Protein AF-R9HXW6-F1 (afdb_monomer_lite)

Sequence (60 aa):
MIKDPKKLARRMLILCILIGIIAFAVGIIAMVMEQYIIAIAMGIVTVGQVWNYNKWKSIR

Organism: NCBI:txid671267

Secondary structure (DSSP, 8-state):
--S-HHHHHHHHHHHHHHHHHHHHHHHHHHHHTT-HHHHHHHHHHHHHHHHHHHHHHHH-

Radius of gyration: 14.06 Å; chains: 1; bounding box: 25×17×44 Å

Foldseek 3Di:
DPPDLLVVLVVQLVVLVVLLVVLVVVLVVCVVVVVVVSNVVSVVSNVVSVVSNVVSVVRD

pLDDT: mean 87.65, std 9.06, range [50.03, 95.06]

Structure (mmCIF, N/CA/C/O backbone):
data_AF-R9HXW6-F1
#
_entry.id   AF-R9HXW6-F1
#
loop_
_atom_site.group_PDB
_atom_site.id
_atom_site.type_symbol
_atom_site.label_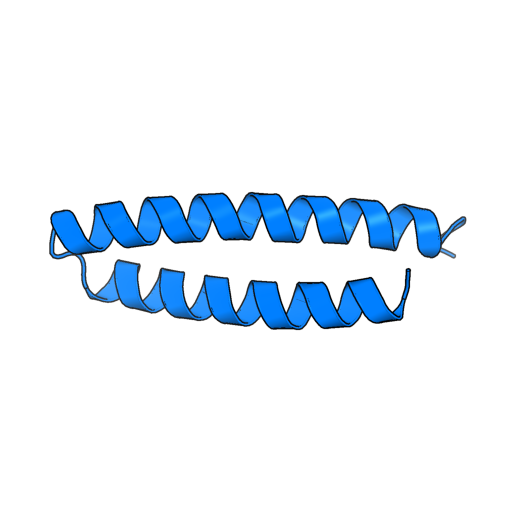atom_id
_atom_site.label_alt_id
_atom_site.label_comp_id
_atom_site.label_asym_id
_atom_site.label_entity_id
_atom_site.label_seq_id
_atom_site.pdbx_PDB_ins_code
_atom_site.Cartn_x
_atom_site.Cartn_y
_atom_site.Cartn_z
_atom_site.occupancy
_atom_site.B_iso_or_equiv
_atom_site.auth_seq_id
_atom_site.auth_comp_id
_atom_site.auth_asym_id
_atom_site.auth_atom_id
_atom_site.pdbx_PDB_model_num
ATOM 1 N N . MET A 1 1 ? -2.494 14.176 23.799 1.00 50.03 1 MET A N 1
ATOM 2 C CA . MET A 1 1 ? -3.512 13.108 23.685 1.00 50.03 1 MET A CA 1
ATOM 3 C C . MET A 1 1 ? -4.396 13.426 22.483 1.00 50.03 1 MET A C 1
ATOM 5 O O . MET A 1 1 ? -4.902 14.541 22.413 1.00 50.03 1 MET A O 1
ATOM 9 N N . ILE A 1 2 ? -4.491 12.539 21.485 1.00 57.84 2 ILE A N 1
ATOM 10 C CA . ILE A 1 2 ? -5.323 12.777 20.291 1.00 57.84 2 ILE A CA 1
ATOM 11 C C . ILE A 1 2 ? -6.776 12.896 20.765 1.00 57.84 2 ILE A C 1
ATOM 13 O O . ILE A 1 2 ? -7.322 11.925 21.275 1.00 57.84 2 ILE A O 1
ATOM 17 N N . LYS A 1 3 ? -7.368 14.091 20.628 1.00 63.62 3 LYS A N 1
ATOM 18 C CA . LYS A 1 3 ? -8.721 14.403 21.125 1.00 63.62 3 LYS A CA 1
ATOM 19 C C . LYS A 1 3 ? -9.806 13.485 20.542 1.00 63.62 3 LYS A C 1
ATOM 21 O O . LYS A 1 3 ? -10.763 13.203 21.241 1.00 63.62 3 LYS A O 1
ATOM 26 N N . ASP A 1 4 ? -9.615 12.976 19.317 1.00 73.50 4 ASP A N 1
ATOM 27 C CA . ASP A 1 4 ? -10.560 12.077 18.636 1.00 73.50 4 ASP A CA 1
ATOM 28 C C . ASP A 1 4 ? -9.852 11.086 17.687 1.00 73.50 4 ASP A C 1
ATOM 30 O O . ASP A 1 4 ? -9.638 11.395 16.503 1.00 73.50 4 ASP A O 1
ATOM 34 N N . PRO A 1 5 ? -9.499 9.872 18.149 1.00 75.38 5 PRO A N 1
ATOM 35 C CA . PRO A 1 5 ? -8.791 8.883 17.331 1.00 75.38 5 PRO A CA 1
ATOM 36 C C . PRO A 1 5 ? -9.590 8.452 16.090 1.00 75.38 5 PRO A C 1
ATOM 38 O O . PRO A 1 5 ? -9.012 8.260 15.022 1.00 75.38 5 PRO A O 1
ATOM 41 N N . LYS A 1 6 ? -10.928 8.421 16.171 1.00 80.06 6 LYS A N 1
ATOM 42 C CA . LYS A 1 6 ? -11.813 8.075 15.042 1.00 80.06 6 LYS A CA 1
ATOM 43 C C . LYS A 1 6 ? -11.801 9.121 13.920 1.00 80.06 6 LYS A C 1
ATOM 45 O O . LYS A 1 6 ? -11.867 8.783 12.736 1.00 80.06 6 LYS A O 1
ATOM 50 N N . LYS A 1 7 ? -11.703 10.411 14.271 1.00 83.00 7 LYS A N 1
ATOM 51 C CA . LYS A 1 7 ? -11.627 11.514 13.294 1.00 83.00 7 LYS A CA 1
ATOM 52 C C . LYS A 1 7 ? -10.269 11.527 12.595 1.00 83.00 7 LYS A C 1
ATOM 54 O O . LYS A 1 7 ? -10.207 11.763 11.389 1.00 83.00 7 LYS A O 1
ATOM 59 N N . LEU A 1 8 ? -9.202 11.220 13.335 1.00 84.81 8 LEU A N 1
ATOM 60 C CA . LEU A 1 8 ? -7.859 11.066 12.782 1.00 84.81 8 LEU A CA 1
ATOM 61 C C . LEU A 1 8 ? -7.765 9.854 11.843 1.00 84.81 8 LEU A C 1
ATOM 63 O O . LEU A 1 8 ? -7.304 10.011 10.715 1.00 84.81 8 LEU A O 1
ATOM 67 N N . ALA A 1 9 ? -8.274 8.687 12.254 1.00 85.69 9 ALA A N 1
ATOM 68 C CA . ALA A 1 9 ? -8.290 7.475 11.432 1.00 85.69 9 ALA A CA 1
ATOM 69 C C . ALA A 1 9 ? -9.021 7.695 10.097 1.00 85.69 9 ALA A C 1
ATOM 71 O O . ALA A 1 9 ? -8.537 7.295 9.042 1.00 85.69 9 ALA A O 1
ATOM 72 N N . ARG A 1 10 ? -10.146 8.425 10.112 1.00 85.88 10 ARG A N 1
ATOM 73 C CA . ARG A 1 10 ? -10.873 8.799 8.889 1.00 85.88 10 ARG A CA 1
ATOM 74 C C . ARG A 1 10 ? -10.038 9.670 7.946 1.00 85.88 10 ARG A C 1
ATOM 76 O O . ARG A 1 10 ? -10.058 9.434 6.743 1.00 85.88 10 ARG A O 1
ATOM 83 N N . ARG A 1 11 ? -9.309 10.660 8.471 1.00 87.12 11 ARG A N 1
ATOM 84 C CA . ARG A 1 11 ? -8.424 11.522 7.666 1.00 87.12 11 ARG A CA 1
ATOM 85 C C . ARG A 1 11 ? -7.258 10.729 7.072 1.00 87.12 11 ARG A C 1
ATOM 87 O O . ARG A 1 11 ? -6.991 10.861 5.886 1.00 87.12 11 ARG A O 1
ATOM 94 N N . MET A 1 12 ? -6.630 9.864 7.867 1.00 88.06 12 MET A N 1
ATOM 95 C CA . MET A 1 12 ? -5.554 8.966 7.423 1.00 88.06 12 MET A CA 1
ATOM 96 C C . MET A 1 12 ? -6.022 8.004 6.321 1.00 88.06 12 MET A C 1
ATOM 98 O O . MET A 1 12 ? -5.327 7.838 5.327 1.00 88.06 12 MET A O 1
ATOM 102 N N . LEU A 1 13 ? -7.226 7.432 6.444 1.00 88.06 13 LEU A N 1
ATOM 103 C CA . LEU A 1 13 ? -7.822 6.574 5.411 1.00 88.06 13 LEU A CA 1
ATOM 104 C C . LEU A 1 13 ? -8.024 7.309 4.081 1.00 88.06 13 LEU A C 1
ATOM 106 O O . LEU A 1 13 ? -7.720 6.753 3.029 1.00 88.06 13 LEU A O 1
ATOM 110 N N . ILE A 1 14 ? -8.516 8.551 4.125 1.00 89.94 14 ILE A N 1
ATOM 111 C CA . ILE A 1 14 ? -8.691 9.379 2.922 1.00 89.94 14 ILE A CA 1
ATOM 112 C C . ILE A 1 14 ? -7.332 9.654 2.271 1.00 89.94 14 ILE A C 1
ATOM 114 O O . ILE A 1 14 ? -7.200 9.504 1.060 1.00 89.94 14 ILE A O 1
ATOM 118 N N . LEU A 1 15 ? -6.314 9.990 3.069 1.00 90.25 15 LEU A N 1
ATOM 119 C CA . LEU A 1 15 ? -4.954 10.200 2.571 1.00 90.25 15 LEU A CA 1
ATOM 120 C C . LEU A 1 15 ? -4.360 8.922 1.960 1.00 90.25 15 LEU A C 1
ATOM 122 O O . LEU A 1 15 ? -3.777 9.003 0.885 1.00 90.25 15 LEU A O 1
ATOM 126 N N . CYS A 1 16 ? -4.556 7.749 2.575 1.00 91.06 16 CYS A N 1
ATOM 127 C CA . CYS A 1 16 ? -4.130 6.462 2.010 1.00 91.06 16 CYS A CA 1
ATOM 128 C C . CYS A 1 16 ? -4.723 6.212 0.622 1.00 91.06 16 CYS A C 1
ATOM 130 O O . CYS A 1 16 ? -4.005 5.806 -0.287 1.00 91.06 16 CYS A O 1
ATOM 132 N N . ILE A 1 17 ? -6.024 6.468 0.452 1.00 89.75 17 ILE A N 1
ATOM 133 C CA . ILE A 1 17 ? -6.694 6.310 -0.844 1.00 89.75 17 ILE A CA 1
ATOM 134 C C . ILE A 1 17 ? -6.114 7.300 -1.860 1.00 89.75 17 ILE A C 1
ATOM 136 O O . ILE A 1 17 ? -5.791 6.906 -2.976 1.00 89.75 17 ILE A O 1
ATOM 140 N N . LEU A 1 18 ? -5.932 8.565 -1.468 1.00 93.38 18 LEU A N 1
ATOM 141 C CA . LEU A 1 18 ? -5.397 9.600 -2.353 1.00 93.38 18 LEU A CA 1
ATOM 142 C C . LEU A 1 18 ? -3.976 9.257 -2.833 1.00 93.38 18 LEU A C 1
ATOM 144 O O . LEU A 1 18 ? -3.691 9.315 -4.026 1.00 93.38 18 LEU A O 1
ATOM 148 N N . ILE A 1 19 ? -3.104 8.847 -1.907 1.00 92.81 19 ILE A N 1
ATOM 149 C CA . ILE A 1 19 ? -1.724 8.446 -2.207 1.00 92.81 19 ILE A CA 1
ATOM 150 C C . ILE A 1 19 ? -1.710 7.170 -3.053 1.00 92.81 19 ILE A C 1
ATOM 152 O O . ILE A 1 19 ? -0.928 7.085 -3.993 1.00 92.81 19 ILE A O 1
ATOM 156 N N . GLY A 1 20 ? -2.586 6.203 -2.765 1.00 91.62 20 GLY A N 1
ATOM 157 C CA . GLY A 1 20 ? -2.716 4.978 -3.555 1.00 91.62 20 GLY A CA 1
ATOM 158 C C . GLY A 1 20 ? -3.096 5.252 -5.012 1.00 91.62 20 GLY A C 1
ATOM 159 O O . GLY A 1 20 ? -2.488 4.684 -5.914 1.00 91.62 20 GLY A O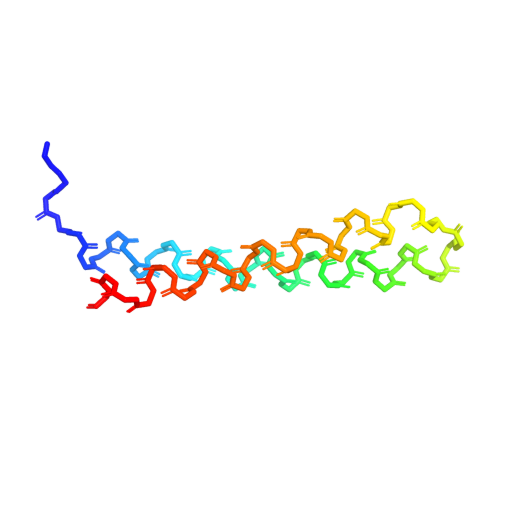 1
ATOM 160 N N . ILE A 1 21 ? -4.037 6.171 -5.257 1.00 92.50 21 ILE A N 1
ATOM 161 C CA . ILE A 1 21 ? -4.440 6.569 -6.616 1.00 92.50 21 ILE A CA 1
ATOM 162 C C . ILE A 1 21 ? -3.277 7.240 -7.358 1.00 92.50 21 ILE A C 1
ATOM 164 O O . ILE A 1 21 ? -3.004 6.896 -8.507 1.00 92.50 21 ILE A O 1
ATOM 168 N N . ILE A 1 22 ? -2.567 8.167 -6.705 1.00 94.81 22 ILE A N 1
ATOM 169 C CA . ILE A 1 22 ? -1.423 8.862 -7.314 1.00 94.81 22 ILE A CA 1
ATOM 170 C C . ILE A 1 22 ? -0.290 7.873 -7.612 1.00 94.81 22 ILE A C 1
ATOM 172 O O . ILE A 1 22 ? 0.246 7.881 -8.716 1.00 94.81 22 ILE A O 1
ATOM 176 N N . ALA A 1 23 ? 0.048 6.993 -6.666 1.00 92.50 23 ALA A N 1
ATOM 177 C CA . ALA A 1 23 ? 1.083 5.978 -6.849 1.00 92.50 23 ALA A CA 1
ATOM 178 C C . ALA A 1 23 ? 0.747 5.029 -8.006 1.00 92.50 23 ALA A C 1
ATOM 180 O O . ALA A 1 23 ? 1.618 4.711 -8.812 1.00 92.50 23 ALA A O 1
ATOM 181 N N . PHE A 1 24 ? -0.521 4.634 -8.139 1.00 91.69 24 PHE A N 1
ATOM 182 C CA . PHE A 1 24 ? -0.978 3.804 -9.247 1.00 91.69 24 PHE A CA 1
ATOM 183 C C . PHE A 1 24 ? -0.867 4.528 -10.597 1.00 91.69 24 PHE A C 1
ATOM 185 O O . PHE A 1 24 ? -0.325 3.970 -11.550 1.00 91.69 24 PHE A O 1
ATOM 192 N N . ALA A 1 25 ? -1.300 5.792 -10.673 1.00 94.25 25 ALA A N 1
ATOM 193 C CA . ALA A 1 25 ? -1.186 6.601 -11.887 1.00 94.25 25 ALA A CA 1
ATOM 194 C C . ALA A 1 25 ? 0.279 6.802 -12.312 1.00 94.25 25 ALA A C 1
ATOM 196 O O . ALA A 1 25 ? 0.627 6.581 -13.471 1.00 94.25 25 ALA A O 1
ATOM 197 N N . VAL A 1 26 ? 1.154 7.157 -11.366 1.00 94.25 26 VAL A N 1
ATOM 198 C CA . VAL A 1 26 ? 2.594 7.310 -11.623 1.00 94.25 26 VAL A CA 1
ATOM 199 C C . VAL A 1 26 ? 3.228 5.974 -12.007 1.00 94.25 26 VAL A C 1
ATOM 201 O O . VAL A 1 26 ? 4.065 5.943 -12.902 1.00 94.25 26 VAL A O 1
ATOM 204 N N . GLY A 1 27 ? 2.802 4.865 -11.397 1.00 93.31 27 GLY A N 1
ATOM 205 C CA . GLY A 1 27 ? 3.251 3.521 -11.754 1.00 93.31 27 GLY A CA 1
ATOM 206 C C . GLY A 1 27 ? 2.936 3.159 -13.207 1.00 93.31 27 GLY A C 1
ATOM 207 O O . GLY A 1 27 ? 3.814 2.670 -13.912 1.00 93.31 27 GLY A O 1
ATOM 208 N N . ILE A 1 28 ? 1.724 3.461 -13.686 1.00 93.56 28 ILE A N 1
ATOM 209 C CA . ILE A 1 28 ? 1.339 3.239 -15.090 1.00 93.56 28 ILE A CA 1
ATOM 210 C C . ILE A 1 28 ? 2.203 4.084 -16.030 1.00 93.56 28 ILE A C 1
ATOM 212 O O . ILE A 1 28 ? 2.756 3.554 -16.991 1.00 93.56 28 ILE A O 1
ATOM 216 N N . ILE A 1 29 ? 2.362 5.379 -15.743 1.00 95.06 29 ILE A N 1
ATOM 217 C CA . ILE A 1 29 ? 3.174 6.282 -16.574 1.00 95.06 29 ILE A CA 1
ATOM 218 C C . ILE A 1 29 ? 4.638 5.818 -16.597 1.00 95.06 29 ILE A C 1
ATOM 220 O O . ILE A 1 29 ? 5.259 5.787 -17.656 1.00 95.06 29 ILE A O 1
ATOM 224 N N . ALA A 1 30 ? 5.180 5.389 -15.455 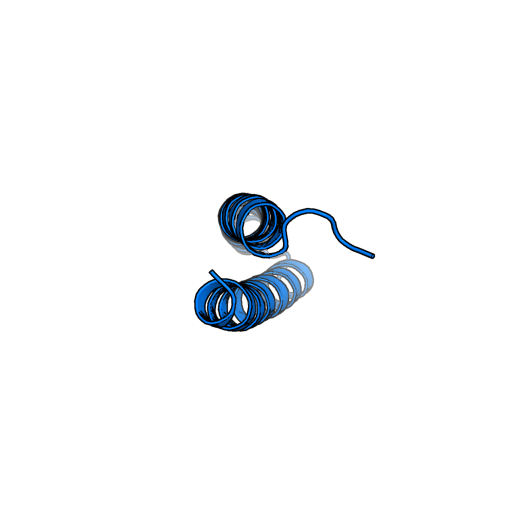1.00 94.25 30 ALA A N 1
ATOM 225 C CA . ALA A 1 30 ? 6.535 4.857 -15.356 1.00 94.25 30 ALA A CA 1
ATOM 226 C C . ALA A 1 30 ? 6.724 3.569 -16.171 1.00 94.25 30 ALA A C 1
ATOM 228 O O . ALA A 1 30 ? 7.773 3.408 -16.787 1.00 94.25 30 ALA A O 1
ATOM 229 N N . MET A 1 31 ? 5.724 2.679 -16.226 1.00 91.69 31 MET A N 1
ATOM 230 C CA . MET A 1 31 ? 5.781 1.498 -17.099 1.00 91.69 31 MET A CA 1
ATOM 231 C C . MET A 1 31 ? 5.793 1.879 -18.581 1.00 91.69 31 MET A C 1
ATOM 233 O O . MET A 1 31 ? 6.564 1.305 -19.341 1.00 91.69 31 MET A O 1
ATOM 237 N N . VAL A 1 32 ? 4.987 2.865 -18.987 1.00 93.94 32 VAL A N 1
ATOM 238 C CA . VAL A 1 32 ? 4.951 3.354 -20.379 1.00 93.94 32 VAL A CA 1
ATOM 239 C C . VAL A 1 32 ? 6.273 4.013 -20.781 1.00 93.94 32 VAL A C 1
ATOM 241 O O . VAL A 1 32 ? 6.705 3.871 -21.918 1.00 93.94 32 VAL A O 1
ATOM 244 N N . MET A 1 33 ? 6.934 4.709 -19.854 1.00 94.69 33 MET A N 1
ATOM 245 C CA . MET A 1 33 ? 8.246 5.331 -20.076 1.00 94.69 33 MET A CA 1
ATOM 246 C C . MET A 1 33 ? 9.431 4.373 -19.855 1.00 94.69 33 MET A C 1
ATOM 248 O O . MET A 1 33 ? 10.564 4.838 -19.757 1.00 94.69 33 MET A O 1
ATOM 252 N N . GLU A 1 34 ? 9.184 3.066 -19.703 1.00 92.88 34 GLU A N 1
ATOM 253 C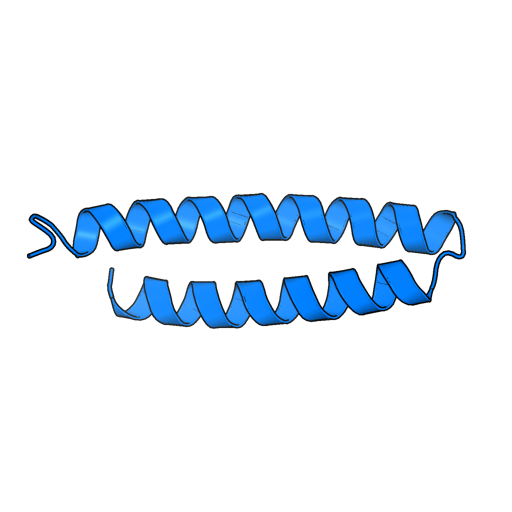 CA . GLU A 1 34 ? 10.208 2.041 -19.436 1.00 92.88 34 GLU A CA 1
ATOM 254 C C . GLU A 1 34 ? 11.071 2.315 -18.183 1.00 92.88 34 GLU A C 1
ATOM 256 O O . GLU A 1 34 ? 12.182 1.810 -18.016 1.00 92.88 34 GLU A O 1
ATOM 261 N N . GLN A 1 35 ? 10.547 3.096 -17.234 1.00 91.38 35 GLN A N 1
ATOM 262 C CA . GLN A 1 35 ? 11.183 3.397 -15.952 1.00 91.38 35 GLN A CA 1
ATOM 263 C C . GLN A 1 35 ? 10.863 2.307 -14.927 1.00 91.38 35 GLN A C 1
ATOM 265 O O . GLN A 1 35 ? 10.211 2.538 -13.903 1.00 91.38 35 GLN A O 1
ATOM 270 N N . TYR A 1 36 ? 11.346 1.096 -15.196 1.00 88.31 36 TYR A N 1
ATOM 271 C CA . TYR A 1 36 ? 11.003 -0.105 -14.430 1.00 88.31 36 TYR A CA 1
ATOM 272 C C . TYR A 1 36 ? 11.321 0.006 -12.930 1.00 88.31 36 TYR A C 1
ATOM 274 O O . TYR A 1 36 ? 10.542 -0.458 -12.102 1.00 88.31 36 TYR A O 1
ATOM 282 N N . ILE A 1 37 ? 12.409 0.688 -12.553 1.00 92.38 37 ILE A N 1
ATOM 283 C CA . ILE A 1 37 ? 12.773 0.905 -11.139 1.00 92.38 37 ILE A CA 1
ATOM 284 C C . ILE A 1 37 ? 11.694 1.724 -10.415 1.00 92.38 37 ILE A C 1
ATOM 286 O O . ILE A 1 37 ? 11.291 1.387 -9.301 1.00 92.38 37 ILE A O 1
ATOM 290 N N . ILE A 1 38 ? 11.192 2.780 -11.061 1.00 92.50 38 ILE A N 1
ATOM 291 C CA . ILE A 1 38 ? 10.154 3.648 -10.495 1.00 92.50 38 ILE A CA 1
ATOM 292 C C . ILE A 1 38 ? 8.817 2.907 -10.454 1.00 92.50 38 ILE A C 1
ATOM 294 O O . ILE A 1 38 ? 8.115 2.986 -9.448 1.00 92.50 38 ILE A O 1
ATOM 298 N N . ALA A 1 39 ? 8.492 2.126 -11.486 1.00 92.06 39 ALA A N 1
ATOM 299 C CA . ALA A 1 39 ? 7.295 1.289 -11.492 1.00 92.06 39 ALA A CA 1
ATOM 300 C C . ALA A 1 39 ? 7.292 0.281 -10.325 1.00 92.06 39 ALA A C 1
ATOM 302 O O . ALA A 1 39 ? 6.298 0.170 -9.607 1.00 92.06 39 ALA A O 1
ATOM 303 N N . ILE A 1 40 ? 8.422 -0.390 -10.069 1.00 93.62 40 ILE A N 1
ATOM 304 C CA . ILE A 1 40 ? 8.579 -1.310 -8.930 1.00 93.62 40 ILE A CA 1
ATOM 305 C C . ILE A 1 40 ? 8.442 -0.559 -7.600 1.00 93.62 40 ILE A C 1
ATOM 307 O O . ILE A 1 40 ? 7.711 -1.006 -6.714 1.00 93.62 40 ILE A O 1
ATOM 311 N N . 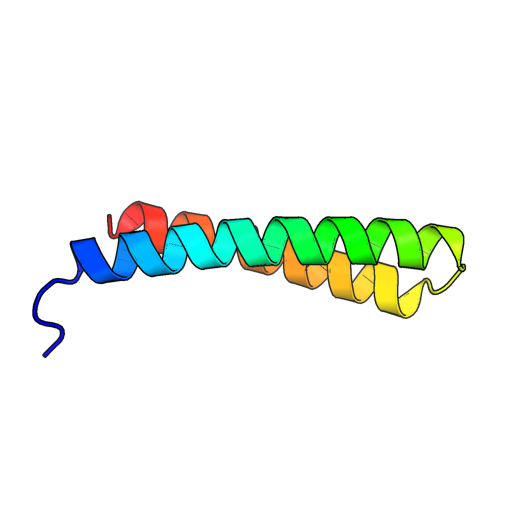ALA A 1 41 ? 9.088 0.603 -7.459 1.00 94.50 41 ALA A N 1
ATOM 312 C CA . ALA A 1 41 ? 8.980 1.425 -6.254 1.00 94.50 41 ALA A CA 1
ATOM 313 C C . ALA A 1 41 ? 7.524 1.841 -5.975 1.00 94.50 41 ALA A C 1
ATOM 315 O O . ALA A 1 41 ? 7.047 1.713 -4.847 1.00 94.50 41 ALA A O 1
ATOM 316 N N . MET A 1 42 ? 6.785 2.263 -7.004 1.00 94.69 42 MET A N 1
ATOM 317 C CA . MET A 1 42 ? 5.364 2.607 -6.891 1.00 94.69 42 MET A CA 1
ATOM 318 C C . MET A 1 42 ? 4.490 1.388 -6.568 1.00 94.69 42 MET A C 1
ATOM 320 O O . MET A 1 42 ? 3.523 1.508 -5.810 1.00 94.69 42 MET A O 1
ATOM 324 N N . GLY A 1 43 ? 4.859 0.200 -7.053 1.00 91.25 43 GLY A N 1
ATOM 325 C CA . GLY A 1 43 ? 4.246 -1.064 -6.644 1.00 91.25 43 GLY A CA 1
ATOM 326 C C . GLY A 1 43 ? 4.386 -1.316 -5.140 1.00 91.25 43 GLY A C 1
ATOM 327 O O . GLY A 1 43 ? 3.392 -1.574 -4.460 1.00 91.25 43 GLY A O 1
ATOM 328 N N . ILE A 1 44 ? 5.591 -1.145 -4.588 1.00 94.19 44 ILE A N 1
ATOM 329 C CA . ILE A 1 44 ? 5.849 -1.286 -3.143 1.00 94.19 44 ILE A CA 1
ATOM 330 C C . ILE A 1 44 ? 5.047 -0.254 -2.342 1.00 94.19 44 ILE A C 1
ATOM 332 O O . ILE A 1 44 ? 4.416 -0.602 -1.342 1.00 94.19 44 ILE A O 1
ATOM 336 N N . VAL A 1 45 ? 5.021 1.004 -2.794 1.00 93.38 45 VAL A N 1
ATOM 337 C CA . VAL A 1 45 ? 4.220 2.063 -2.161 1.00 93.38 45 VAL A CA 1
ATOM 338 C C . VAL A 1 45 ? 2.745 1.673 -2.138 1.00 93.38 45 VAL A C 1
ATOM 340 O O . VAL A 1 45 ? 2.108 1.793 -1.094 1.00 93.38 45 VAL A O 1
ATOM 343 N N . THR A 1 46 ? 2.212 1.140 -3.238 1.00 91.06 46 THR A N 1
ATOM 344 C CA . THR A 1 46 ? 0.813 0.697 -3.334 1.00 91.06 46 THR A CA 1
ATOM 345 C C . THR A 1 46 ? 0.505 -0.409 -2.320 1.00 91.06 46 THR A C 1
ATOM 347 O O . THR A 1 46 ? -0.474 -0.303 -1.579 1.00 91.06 46 THR A O 1
ATOM 350 N N . VAL A 1 47 ? 1.370 -1.422 -2.195 1.00 91.81 47 VAL A N 1
ATOM 351 C CA . VAL A 1 47 ? 1.227 -2.490 -1.185 1.00 91.81 47 VAL A CA 1
ATOM 352 C C . VAL A 1 47 ? 1.294 -1.925 0.240 1.00 91.81 47 VAL A C 1
ATOM 354 O O . VAL A 1 47 ? 0.471 -2.270 1.092 1.00 91.81 47 VAL A O 1
ATOM 357 N N . GLY A 1 48 ? 2.218 -0.995 0.497 1.00 92.19 48 GLY A N 1
ATOM 358 C CA . GLY A 1 48 ? 2.323 -0.298 1.778 1.00 92.19 48 GLY A CA 1
ATOM 359 C C . GLY A 1 48 ? 1.065 0.507 2.122 1.00 92.19 48 GLY A C 1
ATOM 360 O O . GLY A 1 48 ? 0.605 0.469 3.265 1.00 92.19 48 GLY A O 1
ATOM 361 N N . GLN A 1 49 ? 0.452 1.176 1.139 1.00 89.94 49 GLN A N 1
ATOM 362 C CA . GLN A 1 49 ? -0.810 1.895 1.330 1.00 89.94 49 GLN A CA 1
ATOM 363 C C . GLN A 1 49 ? -1.967 0.949 1.664 1.00 89.94 49 GLN A C 1
ATOM 365 O O . GLN A 1 49 ? -2.782 1.292 2.518 1.00 89.94 49 GLN A O 1
ATOM 370 N N . VAL A 1 50 ? -2.025 -0.252 1.073 1.00 88.81 50 VAL A N 1
ATOM 371 C CA . VAL A 1 50 ? -3.047 -1.264 1.408 1.00 88.81 50 VAL A CA 1
ATOM 372 C C . VAL A 1 50 ? -2.914 -1.714 2.862 1.00 88.81 50 VAL A C 1
ATOM 374 O O . VAL A 1 50 ? -3.909 -1.782 3.590 1.00 88.81 50 VAL A O 1
ATOM 377 N N . TRP A 1 51 ? -1.690 -1.973 3.325 1.00 90.19 51 TRP A N 1
ATOM 378 C CA . TRP A 1 51 ? -1.479 -2.369 4.716 1.00 90.19 51 TRP A CA 1
ATOM 379 C C . TRP A 1 51 ? -1.821 -1.237 5.691 1.00 90.19 51 TRP A C 1
ATOM 381 O O . TRP A 1 51 ? -2.508 -1.455 6.693 1.00 90.19 51 TRP A O 1
ATOM 391 N N . ASN A 1 52 ? -1.426 -0.006 5.356 1.00 89.25 52 ASN A N 1
ATOM 392 C CA . ASN A 1 52 ? -1.742 1.180 6.143 1.00 89.25 52 ASN A CA 1
ATOM 393 C C . ASN A 1 52 ? -3.262 1.434 6.180 1.00 89.25 52 ASN A C 1
ATOM 395 O O . ASN A 1 52 ? -3.820 1.691 7.246 1.00 89.25 52 ASN A O 1
ATOM 399 N N . TYR A 1 53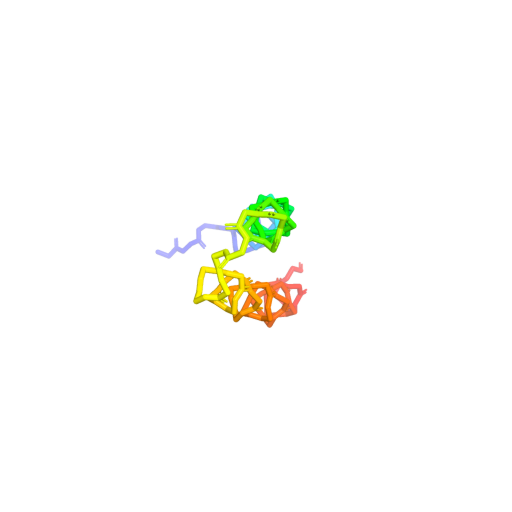 ? -3.962 1.255 5.057 1.00 87.81 53 TYR A N 1
ATOM 400 C CA . TYR A 1 53 ? -5.420 1.326 4.984 1.00 87.81 53 TYR A CA 1
ATOM 401 C C . TYR A 1 53 ? -6.082 0.316 5.925 1.00 87.81 53 TYR A C 1
ATOM 403 O O . TYR A 1 53 ? -6.938 0.701 6.719 1.00 87.81 53 TYR A O 1
ATOM 411 N N . ASN A 1 54 ? -5.659 -0.953 5.908 1.00 87.62 54 ASN A N 1
ATOM 412 C CA . ASN A 1 54 ? -6.207 -1.975 6.805 1.00 87.62 54 ASN A CA 1
ATOM 413 C C . ASN A 1 54 ? -5.964 -1.641 8.283 1.00 87.62 54 ASN A C 1
ATOM 415 O O . ASN A 1 54 ? -6.868 -1.791 9.107 1.00 87.62 54 ASN A O 1
ATOM 419 N N . LYS A 1 55 ? -4.782 -1.112 8.613 1.00 86.94 55 LYS A N 1
ATOM 420 C CA . LYS A 1 55 ? -4.451 -0.665 9.970 1.00 86.94 55 LYS A CA 1
ATOM 421 C C . LYS A 1 55 ? -5.357 0.478 10.435 1.00 86.94 55 LYS A C 1
ATOM 423 O O . LYS A 1 55 ? -5.944 0.391 11.509 1.00 86.94 55 LYS A O 1
ATOM 428 N N . TRP A 1 56 ? -5.530 1.524 9.626 1.00 85.19 56 TRP A N 1
ATOM 429 C CA . TRP A 1 56 ? -6.402 2.652 9.980 1.00 85.19 56 TRP A CA 1
ATOM 430 C C . TRP A 1 56 ? -7.889 2.291 9.943 1.00 85.19 56 TRP A C 1
ATOM 432 O O . TRP A 1 56 ? -8.667 2.841 10.721 1.00 85.19 56 TRP A O 1
ATOM 442 N N . LYS A 1 57 ? -8.288 1.336 9.096 1.00 82.19 57 LYS A N 1
ATOM 443 C CA . LYS A 1 57 ? -9.647 0.784 9.054 1.00 82.19 57 LYS A CA 1
ATOM 444 C C . LYS A 1 57 ? -9.993 0.043 10.343 1.00 82.19 57 LYS A C 1
ATOM 446 O O . LYS A 1 57 ? -11.118 0.178 10.799 1.00 82.19 57 LYS A O 1
ATOM 451 N N . SER A 1 58 ? -9.041 -0.668 10.947 1.00 81.75 58 SER A N 1
ATOM 452 C CA . SER A 1 58 ? -9.242 -1.338 12.240 1.00 81.75 58 SER A CA 1
ATOM 453 C C . SER A 1 58 ? -9.432 -0.368 13.415 1.00 81.75 58 SER A C 1
ATOM 455 O O . SER A 1 58 ? -9.959 -0.772 14.446 1.00 81.75 58 SER A O 1
ATOM 457 N N . ILE A 1 59 ? -8.962 0.879 13.293 1.00 79.12 59 ILE A N 1
ATOM 458 C CA . ILE A 1 59 ? -9.032 1.908 14.349 1.00 79.12 59 ILE A CA 1
ATOM 459 C C . ILE A 1 59 ? -10.295 2.782 14.204 1.00 79.12 59 ILE A C 1
ATOM 461 O O . ILE A 1 59 ? -10.708 3.446 15.159 1.00 79.12 59 ILE A O 1
ATOM 465 N N . ARG A 1 60 ? -10.880 2.823 13.001 1.00 65.69 60 ARG A N 1
ATOM 466 C CA . ARG A 1 60 ? -12.078 3.602 12.666 1.00 65.69 60 ARG A CA 1
ATOM 467 C C . ARG A 1 60 ? -13.322 3.050 13.357 1.00 65.69 60 ARG A C 1
ATOM 469 O O . ARG A 1 60 ? -14.082 3.895 13.892 1.00 65.69 60 ARG A O 1
#